Protein AF-A0A2V9HUD1-F1 (afdb_monomer_lite)

Sequence (132 aa):
MKHMTEEELIAYREGVAEQGALISKHLAACEECRTELERIEAVLAALDTLPVPDPGVDYGRRMWREIAPRLAEKPGRWWHRWTEPRRLAAAGLIVALIVAAWWLPWANTWATPRACWWNCRTRRPTTRRRKK

pLDDT: mean 78.42, std 16.07, range [44.59, 94.81]

Foldseek 3Di:
DDADDLVQLVCLVVVNHPPVVVVVVVVVVDPVNVVSSVVVVVVVVVVVPDDDDDCDDCNVVVVCVVCVVVPCPPPPPPVVVCVPVVNVVVVVVVVVVVVVCVVDPVNVPPPDPPDDDPPPPPDDDDDDDDDD

Structure (mmCIF, N/CA/C/O backbone):
data_AF-A0A2V9HUD1-F1
#
_entry.id   AF-A0A2V9HUD1-F1
#
loop_
_atom_site.group_PDB
_atom_site.id
_atom_site.type_symbol
_atom_site.label_atom_id
_atom_site.label_alt_id
_atom_site.label_comp_id
_atom_site.label_asym_id
_atom_site.label_entity_id
_atom_site.label_seq_id
_atom_site.pdbx_PDB_ins_code
_atom_site.Cartn_x
_atom_site.Cartn_y
_atom_site.Cartn_z
_atom_site.occupancy
_atom_site.B_iso_or_equiv
_atom_site.auth_seq_id
_atom_site.auth_comp_id
_atom_site.auth_asym_id
_atom_site.auth_atom_id
_atom_site.pdbx_PDB_model_num
ATOM 1 N N . MET A 1 1 ? -18.868 10.637 24.751 1.00 58.84 1 MET A N 1
ATOM 2 C CA . MET A 1 1 ? -17.706 9.821 24.327 1.00 58.84 1 MET A CA 1
ATOM 3 C C . MET A 1 1 ? -17.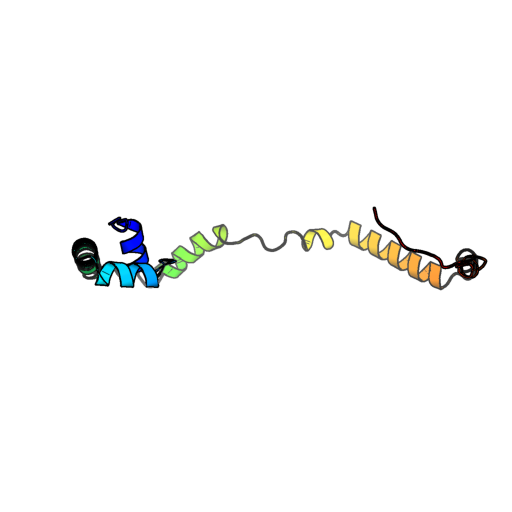262 10.348 22.971 1.00 58.84 1 MET A C 1
ATOM 5 O O . MET A 1 1 ? -18.109 10.871 22.266 1.00 58.84 1 MET A O 1
ATOM 9 N N . LYS A 1 2 ? -15.968 10.323 22.632 1.00 79.94 2 LYS A N 1
ATOM 10 C CA . LYS A 1 2 ? -15.502 10.823 21.326 1.00 79.94 2 LYS A CA 1
ATOM 11 C C . LYS A 1 2 ? -15.844 9.779 20.253 1.00 79.94 2 LYS A C 1
ATOM 13 O O . LYS A 1 2 ? -15.404 8.642 20.398 1.00 79.94 2 LYS A O 1
ATOM 18 N N . HIS A 1 3 ? -16.631 10.158 19.248 1.00 86.38 3 HIS A N 1
ATOM 19 C CA . HIS A 1 3 ? -16.908 9.327 18.073 1.00 86.38 3 HIS A CA 1
ATOM 20 C C . HIS A 1 3 ? -15.664 9.238 17.183 1.00 86.38 3 HIS A C 1
ATOM 22 O O . HIS A 1 3 ? -14.833 10.154 17.188 1.00 86.38 3 HIS A O 1
ATOM 28 N N . MET A 1 4 ? -15.526 8.129 16.459 1.00 87.38 4 MET A N 1
ATOM 29 C CA . MET A 1 4 ? -14.500 7.987 15.422 1.00 87.38 4 MET A CA 1
ATOM 30 C C . MET A 1 4 ? -14.815 8.900 14.242 1.00 87.38 4 MET A C 1
ATOM 32 O O . MET A 1 4 ? -15.983 9.214 13.995 1.00 87.38 4 MET A O 1
ATOM 36 N N . THR A 1 5 ? -13.778 9.353 13.543 1.00 91.31 5 THR A N 1
ATOM 37 C CA . THR A 1 5 ? -13.986 10.153 12.334 1.00 91.31 5 THR A CA 1
ATOM 38 C C . THR A 1 5 ? -14.419 9.261 11.173 1.00 91.31 5 THR A C 1
ATOM 40 O O . THR A 1 5 ? -14.232 8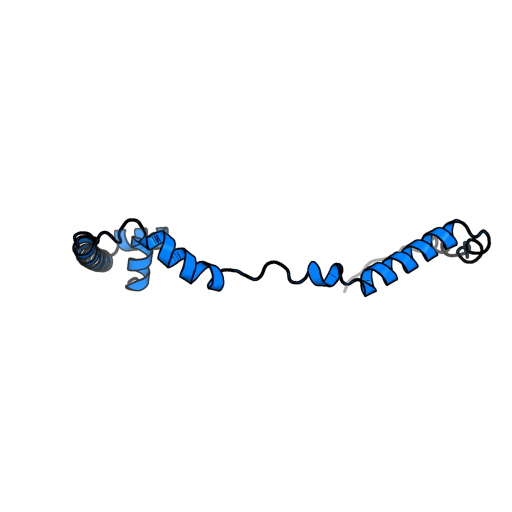.042 11.191 1.00 91.31 5 THR A O 1
ATOM 43 N N . GLU A 1 6 ? -15.020 9.868 10.155 1.00 88.44 6 GLU A N 1
ATOM 44 C CA . GLU A 1 6 ? -15.466 9.154 8.958 1.00 88.44 6 GLU A CA 1
ATOM 45 C C . GLU A 1 6 ? -14.289 8.467 8.247 1.00 88.44 6 GLU A C 1
ATOM 47 O O . GLU A 1 6 ? -14.385 7.307 7.849 1.00 88.44 6 GLU A O 1
ATOM 52 N N . GLU A 1 7 ? -13.134 9.132 8.178 1.00 90.50 7 GLU A N 1
ATOM 53 C CA . GLU A 1 7 ? -11.928 8.593 7.545 1.00 90.50 7 GLU A CA 1
ATOM 54 C C . GLU A 1 7 ? -11.395 7.356 8.279 1.00 90.50 7 GLU A C 1
ATOM 56 O O . GLU A 1 7 ? -10.927 6.413 7.642 1.00 90.50 7 GLU A O 1
ATOM 61 N N . GLU A 1 8 ? -11.489 7.331 9.612 1.00 91.50 8 GLU A N 1
ATOM 62 C CA . GLU A 1 8 ? -11.096 6.178 10.429 1.00 91.50 8 GLU A CA 1
ATOM 63 C C . GLU A 1 8 ? -12.029 4.978 10.196 1.00 91.50 8 GLU A C 1
ATOM 65 O O . GLU A 1 8 ? -11.558 3.839 10.133 1.00 91.50 8 GLU A O 1
ATOM 70 N N . LEU A 1 9 ? -13.335 5.218 10.016 1.00 91.75 9 LEU A N 1
ATOM 71 C CA . LEU A 1 9 ? -14.319 4.178 9.688 1.00 91.75 9 LEU A CA 1
ATOM 72 C C . LEU A 1 9 ? -14.112 3.617 8.274 1.00 91.75 9 LEU A C 1
ATOM 74 O O . LEU A 1 9 ? -14.154 2.399 8.088 1.00 91.75 9 LEU A O 1
ATOM 78 N N . ILE A 1 10 ? -13.816 4.477 7.295 1.00 92.19 10 ILE A N 1
ATOM 79 C CA . ILE A 1 10 ? -13.481 4.051 5.928 1.00 92.19 10 ILE A CA 1
ATOM 80 C C . ILE A 1 10 ? -12.185 3.233 5.936 1.00 92.19 10 ILE A C 1
ATOM 82 O O . ILE A 1 10 ? -12.151 2.128 5.400 1.00 92.19 10 ILE A O 1
ATOM 86 N N . ALA A 1 11 ? -11.134 3.714 6.607 1.00 93.06 11 ALA A N 1
ATOM 87 C CA . ALA A 1 11 ? -9.877 2.975 6.731 1.00 93.06 11 ALA A CA 1
ATOM 88 C C . ALA A 1 11 ? -10.072 1.608 7.409 1.00 93.06 11 ALA A C 1
ATOM 90 O O . ALA A 1 11 ? -9.402 0.635 7.052 1.00 93.06 11 ALA A O 1
ATOM 91 N N . TYR A 1 12 ? -10.990 1.519 8.377 1.00 93.88 12 TYR A N 1
ATOM 92 C CA . TYR A 1 12 ? -11.346 0.261 9.029 1.00 93.88 12 TYR A CA 1
ATOM 93 C C . TYR A 1 12 ? -12.023 -0.714 8.062 1.00 93.88 12 TYR A C 1
ATOM 95 O O . TYR A 1 12 ? -11.609 -1.873 8.009 1.00 93.88 12 TYR A O 1
ATOM 103 N N . ARG A 1 13 ? -12.988 -0.246 7.258 1.00 92.81 13 ARG A N 1
ATOM 104 C CA . ARG A 1 13 ? -13.650 -1.048 6.213 1.00 92.81 13 ARG A CA 1
ATOM 105 C C . ARG A 1 13 ? -12.651 -1.588 5.186 1.00 92.81 13 ARG A C 1
ATOM 107 O O . ARG A 1 13 ? -12.682 -2.773 4.874 1.00 92.81 13 ARG A O 1
ATOM 114 N N . GLU A 1 14 ? -11.750 -0.740 4.693 1.00 92.06 14 GLU A N 1
ATOM 115 C CA . GLU A 1 14 ? -10.728 -1.122 3.702 1.00 92.06 14 GLU A CA 1
ATOM 116 C C . GLU A 1 14 ? -9.622 -2.025 4.283 1.00 92.06 14 GLU A C 1
ATOM 118 O O . GLU A 1 14 ? -8.740 -2.485 3.558 1.00 92.06 14 GLU A O 1
ATOM 123 N N . GLY A 1 15 ? -9.623 -2.273 5.598 1.00 92.06 15 GLY A N 1
ATOM 124 C CA . GLY A 1 15 ? -8.611 -3.091 6.270 1.00 92.06 15 GLY A CA 1
ATOM 125 C C . GLY A 1 15 ? -7.240 -2.418 6.401 1.00 92.06 15 GLY A C 1
ATOM 126 O O . GLY A 1 15 ? -6.260 -3.093 6.713 1.00 92.06 15 GLY A O 1
ATOM 127 N N . VAL A 1 16 ? -7.159 -1.102 6.189 1.00 92.75 16 VAL A N 1
ATOM 128 C CA . VAL A 1 16 ? -5.917 -0.306 6.266 1.00 92.75 16 VAL A CA 1
ATOM 129 C C . VAL A 1 16 ? -5.811 0.522 7.549 1.00 92.75 16 VAL A C 1
ATOM 131 O O . VAL A 1 16 ? -4.848 1.262 7.736 1.00 92.75 16 VAL A O 1
ATOM 134 N N . ALA A 1 17 ? -6.787 0.420 8.453 1.00 90.81 17 ALA A N 1
ATOM 135 C CA . ALA A 1 17 ? -6.738 1.114 9.732 1.00 90.81 17 ALA A CA 1
ATOM 136 C C . ALA A 1 17 ? -5.650 0.544 10.655 1.00 90.81 17 ALA A C 1
ATOM 138 O O . ALA A 1 17 ? -5.730 -0.597 11.112 1.00 90.81 17 ALA A O 1
ATOM 139 N N . GLU A 1 18 ? -4.718 1.408 11.060 1.00 85.81 18 GLU A N 1
ATOM 140 C CA . GLU A 1 18 ? -3.664 1.126 12.048 1.00 85.81 18 GLU A CA 1
ATOM 141 C C . GLU A 1 18 ? -4.211 0.600 13.393 1.00 85.81 18 GLU A C 1
ATOM 143 O O . GLU A 1 18 ? -3.533 -0.113 14.130 1.00 85.81 18 GLU A O 1
ATOM 148 N N . GLN A 1 19 ? -5.453 0.956 13.742 1.00 87.50 19 GLN A N 1
ATOM 149 C CA . GLN A 1 19 ? -6.059 0.698 15.054 1.00 87.50 19 GLN A CA 1
ATOM 150 C C . GLN A 1 19 ? -7.362 -0.112 14.964 1.00 87.50 19 GLN A C 1
ATOM 152 O O . GLN A 1 19 ? -8.269 0.068 15.780 1.00 87.50 19 GLN A O 1
ATOM 157 N N . GLY A 1 20 ? -7.467 -1.045 14.012 1.00 88.06 20 GLY A N 1
ATOM 158 C CA . GLY A 1 20 ? -8.708 -1.794 13.769 1.00 88.06 20 GLY A CA 1
ATOM 159 C C . GLY A 1 20 ? -9.301 -2.508 14.997 1.00 88.06 20 GLY A C 1
ATOM 160 O O . GLY A 1 20 ? -10.518 -2.573 15.148 1.00 88.06 20 GLY A O 1
ATOM 161 N N . ALA A 1 21 ? -8.470 -2.971 15.938 1.00 89.50 21 ALA A N 1
ATOM 162 C CA . ALA A 1 21 ? -8.940 -3.602 17.178 1.00 89.50 21 ALA A CA 1
ATOM 163 C C . ALA A 1 21 ? -9.537 -2.618 18.208 1.00 89.50 21 ALA A C 1
ATOM 165 O O . ALA A 1 21 ? -10.319 -3.022 19.068 1.00 89.50 21 ALA A O 1
ATOM 166 N N . LEU A 1 22 ? -9.149 -1.339 18.171 1.00 90.06 22 LEU A N 1
ATOM 167 C CA . LEU A 1 22 ? -9.759 -0.295 19.004 1.00 90.06 22 LEU A CA 1
ATOM 168 C C . LEU A 1 22 ? -11.073 0.177 18.385 1.00 90.06 22 LEU A C 1
ATOM 170 O O . LEU A 1 22 ? -12.058 0.345 19.103 1.00 90.06 22 LEU A O 1
ATOM 174 N N . ILE A 1 23 ? -11.095 0.308 17.057 1.00 90.19 23 ILE A N 1
ATOM 175 C CA . ILE A 1 23 ? -12.290 0.676 16.295 1.00 90.19 23 ILE A CA 1
ATOM 176 C C . ILE A 1 23 ? -13.378 -0.388 16.476 1.00 90.19 23 ILE A C 1
ATOM 178 O O . ILE A 1 23 ? -14.504 -0.045 16.822 1.00 90.19 23 ILE A O 1
ATOM 182 N N . SER A 1 24 ? -13.047 -1.680 16.387 1.00 91.31 24 SER A N 1
ATOM 183 C CA . SER A 1 24 ? -14.024 -2.759 16.600 1.00 91.31 24 SER A CA 1
ATOM 184 C C . SER A 1 24 ? -14.629 -2.758 18.011 1.00 91.31 24 SER A C 1
ATOM 186 O O . SER A 1 24 ? -15.834 -2.949 18.176 1.00 91.31 24 SER A O 1
ATOM 188 N N . LYS A 1 25 ? -13.822 -2.470 19.042 1.00 92.25 25 LYS A N 1
ATOM 189 C CA . LYS A 1 25 ? -14.310 -2.289 20.420 1.00 92.25 25 LYS A CA 1
ATOM 190 C C . LYS A 1 25 ? -15.220 -1.071 20.560 1.00 92.25 25 LYS A C 1
ATOM 192 O O . LYS A 1 25 ? -16.202 -1.138 21.293 1.00 92.25 25 LYS A O 1
ATOM 197 N N . HIS A 1 26 ? -14.899 0.029 19.881 1.00 92.06 26 HIS A N 1
ATOM 198 C CA . HIS A 1 26 ? -15.736 1.226 19.878 1.00 92.06 26 HIS A CA 1
ATOM 199 C C . HIS A 1 26 ? -17.075 0.971 19.177 1.00 92.06 26 HIS A C 1
ATOM 201 O O . HIS A 1 26 ? -18.119 1.314 19.726 1.00 92.06 26 HIS A O 1
ATOM 207 N N . LEU A 1 27 ? -17.062 0.287 18.030 1.00 91.94 27 LEU A N 1
ATOM 208 C CA . LEU A 1 27 ? -18.265 -0.109 17.294 1.00 91.94 27 LEU A CA 1
ATOM 209 C C . LEU A 1 27 ? -19.167 -1.043 18.112 1.00 91.94 27 LEU A C 1
ATOM 211 O O . LEU A 1 27 ? -20.385 -0.933 18.036 1.00 91.94 27 LEU A O 1
ATOM 215 N N . ALA A 1 28 ? -18.598 -1.910 18.955 1.00 91.62 28 ALA A N 1
ATOM 216 C CA . ALA A 1 28 ? -19.385 -2.746 19.865 1.00 91.62 28 ALA A CA 1
ATOM 217 C C . ALA A 1 28 ? -20.116 -1.943 20.962 1.00 91.62 28 ALA A C 1
ATOM 219 O O . ALA A 1 28 ? -21.098 -2.430 21.519 1.00 91.62 28 ALA A O 1
ATOM 220 N N . ALA A 1 29 ? -19.644 -0.734 21.284 1.00 91.12 29 ALA A N 1
ATOM 221 C CA . ALA A 1 29 ? -20.174 0.101 22.362 1.00 91.12 29 ALA A CA 1
ATOM 222 C C . ALA A 1 29 ? -20.958 1.337 21.879 1.00 91.12 29 ALA A C 1
ATOM 224 O O . ALA A 1 29 ? -21.681 1.936 22.675 1.00 91.12 29 ALA A O 1
ATOM 225 N N . CYS A 1 30 ? -20.815 1.747 20.614 1.00 94.12 30 CYS A N 1
ATOM 226 C CA . CYS A 1 30 ? -21.397 2.975 20.074 1.00 94.12 30 CYS A CA 1
ATOM 227 C C . CYS A 1 30 ? -22.302 2.692 18.869 1.00 94.12 30 CYS A C 1
ATOM 229 O O . CYS A 1 30 ? -21.826 2.383 17.780 1.00 94.12 30 CYS A O 1
ATOM 231 N N . GLU A 1 31 ? -23.613 2.850 19.057 1.00 91.81 31 GLU A N 1
ATOM 232 C CA . GLU A 1 31 ? -24.614 2.634 18.005 1.00 91.81 31 GLU A CA 1
ATOM 233 C C . GLU A 1 31 ? -24.513 3.650 16.859 1.00 91.81 31 GLU A C 1
ATOM 235 O O . GLU A 1 31 ? -24.656 3.274 15.696 1.00 91.81 31 GLU A O 1
ATOM 240 N N . GLU A 1 32 ? -24.202 4.911 17.167 1.00 90.94 32 GLU A N 1
ATOM 241 C CA . GLU A 1 32 ? -24.054 5.972 16.164 1.00 90.94 32 GLU A CA 1
ATOM 242 C C . GLU A 1 32 ? -22.928 5.648 15.174 1.00 90.94 32 GLU A C 1
ATOM 244 O O . GLU A 1 32 ? -23.143 5.676 13.967 1.00 90.94 32 GLU A O 1
ATOM 249 N N . CYS A 1 33 ? -21.757 5.224 15.664 1.00 93.12 33 CYS A N 1
ATOM 250 C CA . CYS A 1 33 ? -20.646 4.843 14.789 1.00 93.12 33 CYS A CA 1
ATOM 251 C C . CYS A 1 33 ? -20.944 3.594 13.946 1.00 93.12 33 CYS A C 1
ATOM 253 O O . CYS A 1 33 ? -20.446 3.502 12.827 1.00 93.12 33 CYS A O 1
ATOM 255 N N . ARG A 1 34 ? -21.767 2.653 14.436 1.00 93.06 34 ARG A N 1
ATOM 256 C CA . ARG A 1 34 ? -22.242 1.534 13.600 1.00 93.06 34 ARG A CA 1
ATOM 257 C C . ARG A 1 34 ? -23.177 2.019 12.500 1.00 93.06 34 ARG A C 1
ATOM 259 O O . ARG A 1 34 ? -23.042 1.584 11.368 1.00 93.06 34 ARG A O 1
ATOM 266 N N . THR A 1 35 ? -24.082 2.938 12.828 1.00 94.31 35 THR A N 1
ATOM 267 C CA . THR A 1 35 ? -25.040 3.493 11.862 1.00 94.31 35 THR A CA 1
ATOM 268 C C . THR A 1 35 ? -24.310 4.246 10.749 1.00 94.31 35 THR A C 1
ATOM 270 O O . THR A 1 35 ? -24.657 4.101 9.580 1.00 94.31 35 THR A O 1
ATOM 273 N N . GLU A 1 36 ? -23.273 5.019 11.086 1.00 93.19 36 GLU A N 1
ATOM 274 C CA . GLU A 1 36 ? -22.438 5.676 10.074 1.00 93.19 36 GLU A CA 1
ATOM 275 C C . GLU A 1 36 ? -21.661 4.663 9.222 1.00 93.19 36 GLU A C 1
ATOM 277 O O . GLU A 1 36 ? -21.625 4.799 7.999 1.00 93.19 36 GLU A O 1
ATOM 282 N N . LEU A 1 37 ? -21.107 3.605 9.827 1.00 94.31 37 LEU A N 1
ATOM 283 C CA . LEU A 1 37 ? -20.440 2.537 9.078 1.00 94.31 37 LEU A CA 1
ATOM 284 C C . LEU A 1 37 ? -21.402 1.833 8.104 1.00 94.31 37 LEU A C 1
ATOM 286 O O . LEU A 1 37 ? -21.059 1.653 6.940 1.00 94.31 37 LEU A O 1
ATOM 290 N N . GLU A 1 38 ? -22.623 1.512 8.539 1.00 94.81 38 GLU A N 1
ATOM 291 C CA . GLU A 1 38 ? -23.659 0.897 7.696 1.00 94.81 38 GLU A CA 1
ATOM 292 C C . GLU A 1 38 ? -24.058 1.799 6.516 1.00 94.81 38 GLU A C 1
ATOM 294 O O . GLU A 1 38 ? -24.269 1.314 5.403 1.00 94.81 38 GLU A O 1
ATOM 299 N N . ARG A 1 39 ? -24.126 3.124 6.716 1.00 94.06 39 ARG A N 1
ATOM 300 C CA . ARG A 1 39 ? -24.376 4.079 5.619 1.00 94.06 39 ARG A CA 1
ATOM 301 C C . ARG A 1 39 ? -23.254 4.060 4.586 1.00 94.06 39 ARG A C 1
ATOM 303 O O . ARG A 1 39 ? -23.537 4.034 3.388 1.00 94.06 39 ARG A O 1
ATOM 310 N N . ILE A 1 40 ? -22.000 4.060 5.039 1.00 93.50 40 ILE A N 1
ATOM 311 C CA . ILE A 1 40 ? -20.819 3.988 4.167 1.00 93.50 40 ILE A CA 1
ATOM 312 C C . ILE A 1 40 ? -20.820 2.663 3.392 1.00 93.50 40 ILE A C 1
ATOM 314 O O . ILE A 1 40 ? -20.644 2.656 2.172 1.00 93.50 40 ILE A O 1
ATOM 318 N N . GLU A 1 41 ? -21.079 1.546 4.076 1.00 94.00 41 GLU A N 1
ATOM 319 C CA . GLU A 1 41 ? -21.189 0.221 3.462 1.00 94.00 41 GLU A CA 1
ATOM 320 C C . GLU A 1 41 ? -22.294 0.167 2.407 1.00 94.00 41 GLU A C 1
ATOM 322 O O . GLU A 1 41 ? -22.062 -0.371 1.326 1.00 94.00 41 GLU A O 1
ATOM 327 N N . ALA A 1 42 ? -23.458 0.769 2.662 1.00 94.56 42 ALA A N 1
ATOM 328 C CA . ALA A 1 42 ? -24.560 0.810 1.703 1.00 94.56 42 ALA A CA 1
ATOM 329 C C . ALA A 1 42 ? -24.199 1.580 0.420 1.00 94.56 42 ALA A C 1
ATOM 331 O O . ALA A 1 42 ? -24.514 1.126 -0.683 1.00 94.56 42 ALA A O 1
ATOM 332 N N . VAL A 1 43 ? -23.517 2.724 0.544 1.00 94.12 43 VAL A N 1
ATOM 333 C CA . VAL A 1 43 ? -23.063 3.511 -0.616 1.00 94.12 43 VAL A CA 1
ATOM 334 C C . VAL A 1 43 ? -22.030 2.732 -1.427 1.00 94.12 43 VAL A C 1
ATOM 336 O O . VAL A 1 43 ? -22.142 2.650 -2.650 1.00 94.12 43 VAL A O 1
ATOM 339 N N . LEU A 1 44 ? -21.041 2.131 -0.764 1.00 91.31 44 LEU A N 1
ATOM 340 C CA . LEU A 1 44 ? -19.979 1.388 -1.443 1.00 91.31 44 LEU A CA 1
ATOM 341 C C . LEU A 1 44 ? -20.506 0.091 -2.069 1.00 91.31 44 LEU A C 1
ATOM 343 O O . LEU A 1 44 ? -20.155 -0.214 -3.204 1.00 91.31 44 LEU A O 1
ATOM 347 N N . ALA A 1 45 ? -21.432 -0.603 -1.404 1.00 92.19 45 ALA A N 1
ATOM 348 C CA . ALA A 1 45 ? -22.115 -1.761 -1.974 1.00 92.19 45 ALA A CA 1
ATOM 349 C C . ALA A 1 45 ? -22.901 -1.392 -3.240 1.00 92.19 45 ALA A C 1
ATOM 351 O O . ALA A 1 45 ? -22.907 -2.157 -4.201 1.00 92.19 45 ALA A O 1
ATOM 352 N N . ALA A 1 46 ? -23.530 -0.210 -3.284 1.00 92.94 46 ALA A N 1
ATOM 353 C CA . ALA A 1 46 ? -24.183 0.270 -4.498 1.00 92.94 46 ALA A CA 1
ATOM 354 C C . ALA A 1 46 ? -23.173 0.514 -5.634 1.00 92.94 46 ALA A C 1
ATOM 356 O O . ALA A 1 46 ? -23.457 0.165 -6.781 1.00 92.94 46 ALA A O 1
ATOM 357 N N . LEU A 1 47 ? -21.985 1.051 -5.332 1.00 92.31 47 LEU A N 1
ATOM 358 C CA . LEU A 1 47 ? -20.921 1.228 -6.326 1.00 92.31 47 LEU A CA 1
ATOM 359 C C . LEU A 1 47 ? -20.370 -0.109 -6.838 1.00 92.31 47 LEU A C 1
ATOM 361 O O . LEU A 1 47 ? -20.121 -0.232 -8.035 1.00 92.31 47 LEU A O 1
ATOM 365 N N . ASP A 1 48 ? -20.259 -1.122 -5.979 1.00 90.00 48 ASP A N 1
ATOM 366 C CA . ASP A 1 48 ? -19.787 -2.459 -6.363 1.00 90.00 48 ASP A CA 1
ATOM 367 C C . ASP A 1 48 ? -20.735 -3.167 -7.354 1.00 90.00 48 ASP A C 1
ATOM 369 O O . ASP A 1 48 ? -20.321 -4.084 -8.065 1.00 90.00 48 ASP A O 1
ATOM 373 N N . THR A 1 49 ? -22.000 -2.734 -7.459 1.00 91.81 49 THR A N 1
ATOM 374 C CA . THR A 1 49 ? -22.946 -3.258 -8.467 1.00 91.81 49 THR A CA 1
ATOM 375 C C . THR A 1 49 ? -22.762 -2.667 -9.864 1.00 91.81 49 THR A C 1
ATOM 377 O O . THR A 1 49 ? -23.359 -3.165 -10.825 1.00 91.81 49 THR A O 1
ATOM 380 N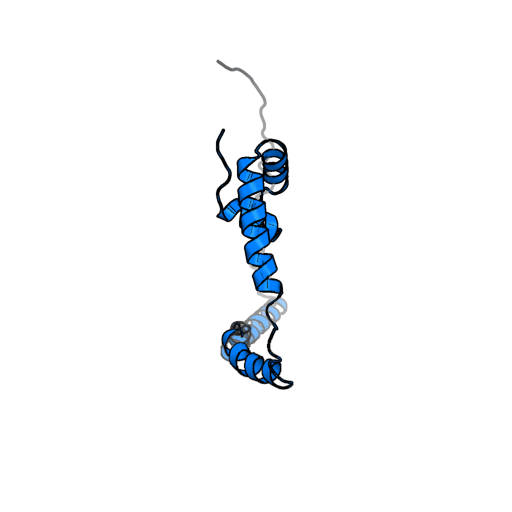 N . LEU A 1 50 ? -21.961 -1.606 -10.005 1.00 92.31 50 LEU A N 1
ATOM 381 C CA . LEU A 1 50 ? -21.738 -0.973 -11.298 1.00 92.31 50 LEU A CA 1
ATOM 382 C C . LEU A 1 50 ? -20.967 -1.931 -12.220 1.00 92.31 50 LEU A C 1
ATOM 384 O O . LEU A 1 50 ? -19.941 -2.486 -11.821 1.00 92.31 50 LEU A O 1
ATOM 388 N N . PRO A 1 51 ? -21.421 -2.123 -13.471 1.00 90.25 51 PRO A N 1
ATOM 389 C CA . PRO A 1 51 ? -20.717 -2.982 -14.407 1.00 90.25 51 PRO A CA 1
ATOM 390 C C . PRO A 1 51 ? -19.333 -2.399 -14.697 1.00 90.25 51 PRO A C 1
ATOM 392 O O . PRO A 1 51 ? -19.208 -1.274 -15.185 1.00 90.25 51 PRO A O 1
ATOM 395 N N . VAL A 1 52 ? -18.289 -3.181 -14.424 1.00 88.94 52 VAL A N 1
ATOM 396 C CA . VAL A 1 52 ? -16.921 -2.820 -14.799 1.00 88.94 52 VAL A CA 1
ATOM 397 C C . VAL A 1 52 ? -16.780 -3.002 -16.315 1.00 88.94 52 VAL A C 1
ATOM 399 O O . VAL A 1 52 ? -16.975 -4.116 -16.808 1.00 88.94 52 VAL A O 1
ATOM 402 N N . PRO A 1 53 ? -16.468 -1.940 -17.081 1.00 88.62 53 PRO A N 1
ATOM 403 C CA . PRO A 1 53 ? -16.305 -2.054 -18.525 1.00 88.62 53 PRO A CA 1
ATOM 404 C C . PRO A 1 53 ? -15.079 -2.907 -18.863 1.00 88.62 53 PRO A C 1
ATOM 406 O O . PRO A 1 53 ? -14.031 -2.762 -18.234 1.00 88.62 53 PRO A O 1
ATOM 409 N N . ASP A 1 54 ? -15.192 -3.764 -19.884 1.00 89.88 54 ASP A N 1
ATOM 410 C CA . ASP A 1 54 ? -14.053 -4.526 -20.402 1.00 89.88 54 ASP A CA 1
ATOM 411 C C . ASP A 1 54 ? -13.050 -3.558 -21.061 1.00 89.88 54 ASP A C 1
ATOM 413 O O . ASP A 1 54 ? -13.376 -2.928 -22.075 1.00 89.88 54 ASP A O 1
ATOM 417 N N . PRO A 1 55 ? -11.827 -3.411 -20.518 1.00 87.00 55 PRO A N 1
ATOM 418 C CA . PRO A 1 55 ? -10.824 -2.522 -21.093 1.00 87.00 55 PRO A CA 1
ATOM 419 C C . PRO A 1 55 ? -10.277 -3.032 -22.442 1.00 87.00 55 PRO A C 1
ATOM 421 O O . PRO A 1 55 ? -9.614 -2.284 -23.171 1.00 87.00 55 PRO A O 1
ATOM 424 N N . GLY A 1 56 ? -10.553 -4.288 -22.800 1.00 91.50 56 GLY A N 1
ATOM 425 C CA . GLY A 1 56 ? -10.091 -4.940 -24.016 1.00 91.50 56 GLY A CA 1
ATOM 426 C C . GLY A 1 56 ? -8.683 -5.529 -23.886 1.00 91.50 56 GLY A C 1
ATOM 427 O O . GLY A 1 56 ? -7.849 -5.089 -23.091 1.00 91.50 56 GLY A O 1
ATOM 428 N N . VAL A 1 57 ? -8.395 -6.519 -24.734 1.00 90.62 57 VAL A N 1
ATOM 429 C CA . VAL A 1 57 ? -7.213 -7.404 -24.640 1.00 90.62 57 VAL A CA 1
ATOM 430 C C . VAL A 1 57 ? -5.855 -6.686 -24.646 1.00 90.62 57 VAL A C 1
ATOM 432 O O . VAL A 1 57 ? -4.892 -7.170 -24.055 1.00 90.62 57 VAL A O 1
ATOM 435 N N . ASP A 1 58 ? -5.766 -5.512 -25.275 1.00 93.44 58 ASP A N 1
ATOM 436 C CA . ASP A 1 58 ? -4.512 -4.763 -25.431 1.00 93.44 58 ASP A CA 1
ATOM 437 C C . ASP A 1 58 ? -4.334 -3.613 -24.433 1.00 93.44 58 ASP A C 1
ATOM 439 O O . ASP A 1 58 ? -3.274 -2.977 -24.416 1.00 93.44 58 ASP A O 1
ATOM 443 N N . TYR A 1 59 ? -5.338 -3.311 -23.603 1.00 92.56 59 TYR A N 1
ATOM 444 C CA . TYR A 1 59 ? -5.276 -2.167 -22.690 1.00 92.56 59 TYR A CA 1
ATOM 445 C C . TYR A 1 59 ? -4.084 -2.249 -21.742 1.00 92.56 59 TYR A C 1
ATOM 447 O O . TYR A 1 59 ? -3.300 -1.302 -21.674 1.00 92.56 59 TYR A O 1
ATOM 455 N N . GLY A 1 60 ? -3.882 -3.405 -21.102 1.00 91.75 60 GLY A N 1
ATOM 456 C CA . GLY A 1 60 ? -2.751 -3.616 -20.199 1.00 91.75 60 GLY A CA 1
ATOM 457 C C . GLY A 1 60 ? -1.409 -3.376 -20.892 1.00 91.75 60 GLY A C 1
ATOM 458 O O . GLY A 1 60 ? -0.549 -2.684 -20.353 1.00 91.75 60 GLY A O 1
ATOM 459 N N . ARG A 1 61 ? -1.252 -3.843 -22.139 1.00 92.50 61 ARG A N 1
ATOM 460 C CA . ARG A 1 61 ? -0.028 -3.640 -22.9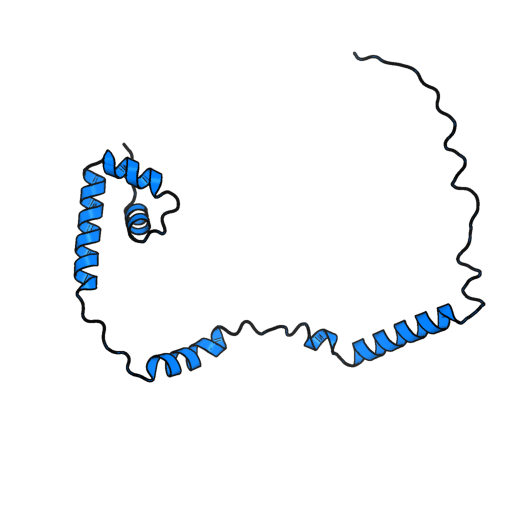30 1.00 92.50 61 ARG A CA 1
ATOM 461 C C . ARG A 1 61 ? 0.195 -2.166 -23.274 1.00 92.50 61 ARG A C 1
ATOM 463 O O . ARG A 1 61 ? 1.320 -1.677 -23.163 1.00 92.50 61 ARG A O 1
ATOM 470 N N . ARG A 1 62 ? -0.857 -1.452 -23.692 1.00 93.56 62 ARG A N 1
ATOM 471 C CA . ARG A 1 62 ? -0.779 -0.019 -24.024 1.00 93.56 62 ARG A CA 1
ATOM 472 C C . ARG A 1 62 ? -0.461 0.825 -22.793 1.00 93.56 62 ARG A C 1
ATOM 474 O O . ARG A 1 62 ? 0.448 1.647 -22.860 1.00 93.56 62 ARG A O 1
ATOM 481 N N . MET A 1 63 ? -1.160 0.573 -21.688 1.00 94.81 63 MET A N 1
ATOM 482 C CA . MET A 1 63 ? -0.949 1.234 -20.402 1.00 94.81 63 MET A CA 1
ATOM 483 C C . MET A 1 63 ? 0.473 0.986 -19.892 1.00 94.81 63 MET A C 1
ATOM 485 O O . MET A 1 63 ? 1.181 1.931 -19.553 1.00 94.81 63 MET A O 1
ATOM 489 N N . TRP A 1 64 ? 0.939 -0.266 -19.907 1.00 92.00 64 TRP A N 1
ATOM 490 C CA . TRP A 1 64 ? 2.271 -0.599 -19.406 1.00 92.00 64 TRP A CA 1
ATOM 491 C C . TRP A 1 64 ? 3.385 0.038 -20.237 1.00 92.00 64 TRP A C 1
ATOM 493 O O . TRP A 1 64 ? 4.346 0.548 -19.675 1.00 92.00 64 TRP A O 1
ATOM 503 N N . ARG A 1 65 ? 3.241 0.092 -21.566 1.00 92.56 65 ARG A N 1
ATOM 504 C CA . ARG A 1 65 ? 4.195 0.787 -22.446 1.00 92.56 65 ARG A CA 1
ATOM 505 C C . ARG A 1 65 ? 4.312 2.283 -22.128 1.00 92.56 65 ARG A C 1
ATOM 507 O O . ARG A 1 65 ? 5.394 2.842 -22.266 1.00 92.56 65 ARG A O 1
ATOM 514 N N . GLU A 1 66 ? 3.219 2.911 -21.707 1.00 91.38 66 GLU A N 1
ATOM 515 C CA . GLU A 1 66 ? 3.159 4.340 -21.380 1.00 91.38 66 GLU A CA 1
ATOM 516 C C . GLU A 1 66 ? 3.683 4.645 -19.962 1.00 91.38 66 GLU A C 1
ATOM 518 O O . GLU A 1 66 ? 4.297 5.688 -19.726 1.00 91.38 66 GLU A O 1
ATOM 523 N N . ILE A 1 67 ? 3.475 3.733 -19.004 1.00 92.88 67 ILE A N 1
ATOM 524 C CA . ILE A 1 67 ? 3.877 3.924 -17.600 1.00 92.88 67 ILE A CA 1
ATOM 525 C C . ILE A 1 67 ? 5.309 3.428 -17.336 1.00 92.88 67 ILE A C 1
ATOM 527 O O . ILE A 1 67 ? 6.048 4.076 -16.593 1.00 92.88 67 ILE A O 1
ATOM 531 N N . ALA A 1 68 ? 5.746 2.339 -17.977 1.00 89.31 68 ALA A N 1
ATOM 532 C CA . ALA A 1 68 ? 7.086 1.767 -17.816 1.00 89.31 68 ALA A CA 1
ATOM 533 C C . ALA A 1 68 ? 8.242 2.790 -17.882 1.00 89.31 68 ALA A C 1
ATOM 535 O O . ALA A 1 68 ? 9.108 2.737 -17.008 1.00 89.31 68 ALA A O 1
ATOM 536 N N . PRO A 1 69 ? 8.289 3.753 -18.828 1.00 84.56 69 PRO A N 1
ATOM 537 C CA . PRO A 1 69 ? 9.377 4.732 -18.859 1.00 84.56 69 PRO A CA 1
ATOM 538 C C . PRO A 1 69 ? 9.349 5.722 -17.686 1.00 84.56 69 PRO A C 1
ATOM 540 O O . PRO A 1 69 ? 10.397 6.261 -17.336 1.00 84.56 69 PRO A O 1
ATOM 543 N N . ARG A 1 70 ? 8.182 5.967 -17.073 1.00 83.44 70 ARG A N 1
ATOM 544 C CA . ARG A 1 70 ? 8.038 6.849 -15.899 1.00 83.44 70 ARG A CA 1
ATOM 545 C C . ARG A 1 70 ? 8.406 6.135 -14.595 1.00 83.44 70 ARG A C 1
ATOM 547 O O . ARG A 1 70 ? 8.909 6.780 -13.684 1.00 83.44 70 ARG A O 1
ATOM 554 N N . LEU A 1 71 ? 8.179 4.821 -14.530 1.00 81.88 71 LEU A N 1
ATOM 555 C CA . LEU A 1 71 ? 8.515 3.967 -13.383 1.00 81.88 71 LEU A CA 1
ATOM 556 C C . LEU A 1 71 ? 9.957 3.466 -13.382 1.00 81.88 71 LEU A C 1
ATOM 558 O O . LEU A 1 71 ? 10.418 2.973 -12.357 1.00 81.88 71 LEU A O 1
ATOM 562 N N . ALA A 1 72 ? 10.664 3.546 -14.511 1.00 70.56 72 ALA A N 1
ATOM 563 C CA . ALA A 1 72 ? 12.072 3.200 -14.566 1.00 70.56 72 ALA A CA 1
ATOM 564 C C . ALA A 1 72 ? 12.881 4.188 -13.708 1.00 70.56 72 ALA A C 1
ATOM 566 O O . ALA A 1 72 ? 13.434 5.173 -14.206 1.00 70.56 72 ALA A O 1
ATOM 567 N N . GLU A 1 73 ? 12.982 3.902 -12.409 1.00 64.75 73 GLU A N 1
ATOM 568 C CA . GLU A 1 73 ? 14.091 4.335 -11.573 1.00 64.75 73 GLU A CA 1
ATOM 569 C C . GLU A 1 73 ? 15.354 3.940 -12.325 1.00 64.75 73 GLU A C 1
ATOM 571 O O . GLU A 1 73 ? 15.679 2.759 -12.406 1.00 64.75 73 GLU A O 1
ATOM 576 N N . LYS A 1 74 ? 16.001 4.910 -12.984 1.00 61.91 74 LYS A N 1
ATOM 577 C CA . LYS A 1 74 ? 17.187 4.687 -13.820 1.00 61.91 74 LYS A CA 1
ATOM 578 C C . LYS A 1 74 ? 18.154 3.778 -13.058 1.00 61.91 74 LYS A C 1
ATOM 580 O O . LYS A 1 74 ? 18.807 4.280 -12.136 1.00 61.91 74 LYS A O 1
ATOM 585 N N . PRO A 1 75 ? 18.294 2.487 -13.420 1.00 58.28 75 PRO A N 1
ATOM 586 C CA . PRO A 1 75 ? 19.166 1.611 -12.674 1.00 58.28 75 PRO A CA 1
ATOM 587 C C . PRO A 1 75 ? 20.588 2.118 -12.880 1.00 58.28 75 PRO A C 1
ATOM 589 O O . PRO A 1 75 ? 21.122 2.151 -13.988 1.00 58.28 75 PRO A O 1
ATOM 592 N N . GLY A 1 76 ? 21.164 2.609 -11.787 1.00 63.09 76 GLY A N 1
ATOM 593 C CA . GLY A 1 76 ? 22.595 2.667 -11.565 1.00 63.09 76 GLY A CA 1
ATOM 594 C C . GLY A 1 76 ? 23.431 3.266 -12.692 1.00 63.09 76 GLY A C 1
ATOM 595 O O . GLY A 1 76 ? 24.409 2.653 -13.116 1.00 63.09 76 GLY A O 1
ATOM 596 N N . ARG A 1 77 ? 23.231 4.555 -12.998 1.00 59.78 77 ARG A N 1
ATOM 597 C CA . ARG A 1 77 ? 24.297 5.417 -13.566 1.00 59.78 77 ARG A CA 1
ATOM 598 C C . ARG A 1 77 ? 25.513 5.565 -12.621 1.00 59.78 77 ARG A C 1
ATOM 600 O O . ARG A 1 77 ? 26.329 6.461 -12.781 1.00 59.78 77 ARG A O 1
ATOM 607 N N . TRP A 1 78 ? 25.616 4.726 -11.596 1.00 62.94 78 TRP A N 1
ATOM 608 C CA . TRP A 1 78 ? 26.738 4.611 -10.682 1.00 62.94 78 TRP A CA 1
ATOM 609 C C . TRP A 1 78 ? 27.736 3.541 -11.150 1.00 62.94 78 TRP A C 1
ATOM 611 O O . TRP A 1 78 ? 28.935 3.810 -11.140 1.00 62.94 78 TRP A O 1
ATOM 621 N N . TRP A 1 79 ? 27.274 2.398 -11.683 1.00 63.06 79 TRP A N 1
ATOM 622 C CA . TRP A 1 79 ? 28.171 1.342 -12.185 1.00 63.06 79 TRP A CA 1
ATOM 623 C C . TRP A 1 79 ? 28.965 1.813 -13.410 1.00 63.06 79 TRP A C 1
ATOM 625 O O . TRP A 1 79 ? 30.185 1.672 -13.468 1.00 63.06 79 TRP A O 1
ATOM 635 N N . HIS A 1 80 ? 28.296 2.532 -14.320 1.00 63.94 80 HIS A N 1
ATOM 636 C CA . HIS A 1 80 ? 28.935 3.174 -15.474 1.00 63.94 80 HIS A CA 1
ATOM 637 C C . HIS A 1 80 ? 29.961 4.261 -15.099 1.00 63.94 80 HIS A C 1
ATOM 639 O O . HIS A 1 80 ? 30.840 4.579 -15.898 1.00 63.94 80 HIS A O 1
ATOM 645 N N . ARG A 1 81 ? 29.866 4.834 -13.889 1.00 62.16 81 ARG A N 1
ATOM 646 C CA . ARG A 1 81 ? 30.828 5.815 -13.357 1.00 62.16 81 ARG A CA 1
ATOM 647 C C . ARG A 1 81 ? 32.079 5.141 -12.786 1.00 62.16 81 ARG A C 1
ATOM 649 O O . ARG A 1 81 ? 33.117 5.784 -12.665 1.00 62.16 81 ARG A O 1
ATOM 656 N N . TRP A 1 82 ? 31.996 3.857 -12.438 1.00 61.84 82 TRP A N 1
ATOM 657 C CA . TRP A 1 82 ? 33.142 3.047 -12.015 1.00 61.84 82 TRP A CA 1
ATOM 658 C C . TRP A 1 82 ? 33.898 2.446 -13.206 1.00 61.84 82 TRP A C 1
ATOM 660 O O . TRP A 1 82 ? 35.120 2.343 -13.158 1.00 61.84 82 TRP A O 1
ATOM 670 N N . THR A 1 83 ? 33.209 2.163 -14.316 1.00 63.44 83 THR A N 1
ATOM 671 C CA . THR A 1 83 ? 33.816 1.683 -15.574 1.00 63.44 83 THR A CA 1
ATOM 672 C C . THR A 1 83 ? 34.389 2.803 -16.451 1.00 63.44 83 THR A C 1
ATOM 674 O O . THR A 1 83 ? 34.617 2.614 -17.643 1.00 63.44 83 THR A O 1
ATOM 677 N N . GLU A 1 84 ? 34.582 3.999 -15.898 1.00 64.31 84 GLU A N 1
ATOM 678 C CA . GLU A 1 84 ? 35.169 5.124 -16.619 1.00 64.31 84 GLU A CA 1
ATOM 679 C C . GLU A 1 84 ? 36.642 4.778 -16.934 1.00 64.31 84 GLU A C 1
ATOM 681 O O . GLU A 1 84 ? 37.412 4.513 -16.006 1.00 64.31 84 GLU A O 1
ATOM 686 N N . PRO A 1 85 ? 37.079 4.757 -18.210 1.00 65.69 85 PRO A N 1
ATOM 687 C CA . PRO A 1 85 ? 38.365 4.165 -18.609 1.00 65.69 85 PRO A CA 1
ATOM 688 C C . PRO A 1 85 ? 39.574 4.820 -17.923 1.00 65.69 85 PRO A C 1
ATOM 690 O O . PRO A 1 85 ? 40.580 4.168 -17.654 1.00 65.69 85 PRO A O 1
ATOM 693 N N . ARG A 1 86 ? 39.446 6.098 -17.543 1.00 65.94 86 ARG A N 1
ATOM 694 C CA . ARG A 1 86 ? 40.455 6.832 -16.764 1.00 65.94 86 ARG A CA 1
ATOM 695 C C . ARG A 1 86 ? 40.630 6.293 -15.338 1.00 65.94 86 ARG A C 1
ATOM 697 O O . ARG A 1 86 ? 41.747 6.280 -14.832 1.00 65.94 86 ARG A O 1
ATOM 704 N N . ARG A 1 87 ? 39.552 5.833 -14.693 1.00 67.38 87 ARG A N 1
ATOM 705 C CA . ARG A 1 87 ? 39.592 5.268 -13.332 1.00 67.38 87 ARG A CA 1
ATOM 706 C C . ARG A 1 87 ? 40.167 3.853 -13.332 1.00 67.38 87 ARG A C 1
ATOM 708 O O . ARG A 1 87 ? 40.913 3.514 -12.420 1.00 67.38 87 ARG A O 1
ATOM 715 N N . LEU A 1 88 ? 39.893 3.072 -14.379 1.00 75.12 88 LEU A N 1
ATOM 716 C CA . LEU A 1 88 ? 40.492 1.747 -14.573 1.00 75.12 88 LEU A CA 1
ATOM 717 C C . LEU A 1 88 ? 42.006 1.835 -14.821 1.00 75.12 88 LEU A C 1
ATOM 719 O O . LEU A 1 88 ? 42.762 1.067 -14.230 1.00 75.12 88 LEU A O 1
ATOM 723 N N . ALA A 1 89 ? 42.463 2.816 -15.608 1.00 76.38 89 ALA A N 1
ATOM 724 C CA . ALA A 1 89 ? 43.893 3.066 -15.807 1.00 76.38 89 ALA A CA 1
ATOM 725 C C . ALA A 1 89 ? 44.606 3.463 -14.499 1.00 76.38 89 ALA A C 1
ATOM 727 O O . ALA A 1 89 ? 45.681 2.947 -14.195 1.00 76.38 89 ALA A O 1
ATOM 728 N N . ALA A 1 90 ? 43.984 4.329 -13.689 1.00 76.25 90 ALA A N 1
ATOM 729 C CA . ALA A 1 90 ? 44.523 4.718 -12.386 1.00 76.25 90 ALA A CA 1
ATOM 730 C C . ALA A 1 90 ? 44.570 3.539 -11.395 1.00 76.25 90 ALA A C 1
ATOM 732 O O . ALA A 1 90 ? 45.573 3.358 -10.706 1.00 76.25 90 ALA A O 1
ATOM 733 N N . ALA A 1 91 ? 43.526 2.704 -11.354 1.00 80.81 91 ALA A N 1
ATOM 734 C CA . ALA A 1 91 ? 43.502 1.501 -10.523 1.00 80.81 91 ALA A CA 1
ATOM 735 C C . ALA A 1 91 ? 44.582 0.489 -10.944 1.00 80.81 91 ALA A C 1
ATOM 737 O O . ALA A 1 91 ? 45.272 -0.057 -10.084 1.00 80.81 91 ALA A O 1
ATOM 738 N N . GLY A 1 92 ? 44.789 0.296 -12.252 1.00 86.12 92 GLY A N 1
ATOM 739 C CA . GLY A 1 92 ? 45.870 -0.544 -12.776 1.00 86.12 92 GLY A CA 1
ATOM 740 C C . GLY A 1 92 ? 47.258 -0.061 -12.346 1.00 86.12 92 GLY A C 1
ATOM 741 O O . GLY A 1 92 ? 48.088 -0.870 -11.938 1.00 86.12 92 GLY A O 1
ATOM 742 N N . LEU A 1 93 ? 47.490 1.256 -12.349 1.00 85.25 93 LEU A N 1
ATOM 743 C CA . LEU A 1 93 ? 48.752 1.845 -11.897 1.00 85.25 93 LEU A CA 1
ATOM 744 C C . LEU A 1 93 ? 48.975 1.653 -10.389 1.00 85.25 93 LEU A C 1
ATOM 746 O O . LEU A 1 93 ? 50.079 1.308 -9.977 1.00 85.25 93 LEU A O 1
ATOM 750 N N . ILE A 1 94 ? 47.933 1.805 -9.567 1.00 85.44 94 ILE A N 1
ATOM 751 C CA . ILE A 1 94 ? 48.015 1.557 -8.117 1.00 85.44 94 ILE A CA 1
ATOM 752 C C . ILE A 1 94 ? 48.352 0.087 -7.837 1.00 85.44 94 ILE A C 1
ATOM 754 O O . ILE A 1 94 ? 49.244 -0.193 -7.038 1.00 85.44 94 ILE A O 1
ATOM 758 N N . VAL A 1 95 ? 47.690 -0.856 -8.515 1.00 89.75 95 VAL A N 1
ATOM 759 C CA . VAL A 1 95 ? 47.985 -2.291 -8.369 1.00 89.75 95 VAL A CA 1
ATOM 760 C C . VAL A 1 95 ? 49.415 -2.603 -8.816 1.00 89.75 95 VAL A C 1
ATOM 762 O O . VAL A 1 95 ? 50.128 -3.310 -8.106 1.00 89.75 95 VAL A O 1
ATOM 765 N N . ALA A 1 96 ? 49.872 -2.027 -9.931 1.00 89.56 96 ALA A N 1
ATOM 766 C CA . ALA A 1 96 ? 51.247 -2.189 -10.399 1.00 89.56 96 ALA A CA 1
ATOM 767 C C . ALA A 1 96 ? 52.273 -1.667 -9.378 1.00 89.56 96 ALA A C 1
ATOM 769 O O . ALA A 1 96 ? 53.278 -2.332 -9.132 1.00 89.56 96 ALA A O 1
ATOM 770 N N . LEU A 1 97 ? 52.003 -0.528 -8.729 1.00 85.88 97 LEU A N 1
ATOM 771 C CA . LEU A 1 97 ? 52.854 0.009 -7.663 1.00 85.88 97 LEU A CA 1
ATOM 772 C C . LEU A 1 97 ? 52.864 -0.879 -6.411 1.00 85.88 97 LEU A C 1
ATOM 774 O O . LEU A 1 97 ? 53.923 -1.056 -5.816 1.00 85.88 97 LEU A O 1
ATOM 778 N N . ILE A 1 98 ? 51.728 -1.466 -6.021 1.00 86.00 98 ILE A N 1
ATOM 779 C CA . ILE A 1 98 ? 51.647 -2.387 -4.871 1.00 86.00 98 ILE A CA 1
ATOM 780 C C . ILE A 1 98 ? 52.443 -3.667 -5.143 1.00 86.00 98 ILE A C 1
ATOM 782 O O . ILE A 1 98 ? 53.208 -4.110 -4.286 1.00 86.00 98 ILE A O 1
ATOM 786 N N . VAL A 1 99 ? 52.304 -4.240 -6.343 1.00 86.81 99 VAL A N 1
ATOM 787 C CA . VAL A 1 99 ? 53.075 -5.421 -6.756 1.00 86.81 99 VAL A CA 1
ATOM 788 C C . VAL A 1 99 ? 54.565 -5.087 -6.813 1.00 86.81 99 VAL A C 1
ATOM 790 O O . VAL A 1 99 ? 55.374 -5.832 -6.267 1.00 86.81 99 VAL A O 1
ATOM 793 N N . ALA A 1 100 ? 54.937 -3.938 -7.382 1.00 83.75 100 ALA A N 1
ATOM 794 C CA . ALA A 1 100 ? 56.326 -3.489 -7.402 1.00 83.75 100 ALA A CA 1
ATOM 795 C C . ALA A 1 100 ? 56.886 -3.299 -5.982 1.00 83.75 100 ALA A C 1
ATOM 797 O O . ALA A 1 100 ? 57.993 -3.748 -5.699 1.00 83.75 100 ALA A O 1
ATOM 798 N N . ALA A 1 101 ? 56.118 -2.700 -5.068 1.00 80.88 101 ALA A N 1
ATOM 799 C CA . ALA A 1 101 ? 56.522 -2.499 -3.677 1.00 80.88 101 ALA A CA 1
ATOM 800 C C . ALA A 1 101 ? 56.730 -3.819 -2.918 1.00 80.88 101 ALA A C 1
ATOM 802 O O . ALA A 1 101 ? 57.634 -3.907 -2.093 1.00 80.88 101 ALA A O 1
ATOM 803 N N . TRP A 1 102 ? 55.939 -4.851 -3.223 1.00 80.56 102 TRP A N 1
ATOM 804 C CA . TRP A 1 102 ? 56.116 -6.195 -2.663 1.00 80.56 102 TRP A CA 1
ATOM 805 C C . TRP A 1 102 ? 57.391 -6.894 -3.158 1.00 80.56 102 TRP A C 1
ATOM 807 O O . TRP A 1 102 ? 57.947 -7.725 -2.446 1.00 80.56 102 TRP A O 1
ATOM 817 N N . TRP A 1 103 ? 57.857 -6.566 -4.366 1.00 76.56 103 TRP A N 1
ATOM 818 C CA . TRP A 1 103 ? 59.002 -7.222 -5.011 1.00 76.56 103 TRP A CA 1
ATOM 819 C C . TRP A 1 103 ? 60.312 -6.434 -4.888 1.00 76.56 103 TRP A C 1
ATOM 821 O O . TRP A 1 103 ? 61.382 -6.976 -5.153 1.00 76.56 103 TRP A O 1
ATOM 831 N N . LEU A 1 104 ? 60.251 -5.166 -4.477 1.00 70.06 104 LEU A N 1
ATOM 832 C CA . LEU A 1 104 ? 61.402 -4.285 -4.308 1.00 70.06 104 LEU A CA 1
ATOM 833 C C . LEU A 1 104 ? 62.014 -4.449 -2.897 1.00 70.06 104 LEU A C 1
ATOM 835 O O . LEU A 1 104 ? 61.429 -3.979 -1.920 1.00 70.06 104 LEU A O 1
ATOM 839 N N . PRO A 1 105 ? 63.229 -5.022 -2.756 1.00 60.59 105 PRO A N 1
ATOM 840 C CA . PRO A 1 105 ? 63.836 -5.322 -1.450 1.00 60.59 105 PRO A CA 1
ATOM 841 C C . PRO A 1 105 ? 64.132 -4.086 -0.581 1.00 60.59 105 PRO A C 1
ATOM 843 O O . PRO A 1 105 ? 64.315 -4.203 0.627 1.00 60.59 105 PRO A O 1
ATOM 846 N N . TRP A 1 106 ? 64.178 -2.891 -1.181 1.00 61.75 106 TRP A N 1
ATOM 847 C CA . TRP A 1 106 ? 64.505 -1.635 -0.499 1.00 61.75 106 TRP A CA 1
ATOM 848 C C . TRP A 1 106 ? 63.315 -0.987 0.228 1.00 61.75 106 TRP A C 1
ATOM 850 O O . TRP A 1 106 ? 63.527 -0.151 1.102 1.00 61.75 106 TRP A O 1
ATOM 860 N N . ALA A 1 107 ? 62.070 -1.365 -0.090 1.00 57.38 107 ALA A N 1
ATOM 861 C CA . ALA A 1 107 ? 60.882 -0.765 0.523 1.00 57.38 107 ALA A CA 1
ATOM 862 C C . ALA A 1 107 ? 60.539 -1.357 1.906 1.00 57.38 107 ALA A C 1
ATOM 864 O O . ALA A 1 107 ? 59.794 -0.764 2.681 1.00 57.38 107 ALA A O 1
ATOM 865 N N . ASN A 1 108 ? 61.104 -2.516 2.249 1.00 57.25 108 ASN A N 1
ATOM 866 C CA . ASN A 1 108 ? 60.819 -3.199 3.512 1.00 57.25 108 ASN A CA 1
ATOM 867 C C . ASN A 1 108 ? 61.670 -2.689 4.695 1.00 57.25 108 ASN A C 1
ATOM 869 O O . ASN A 1 108 ? 61.500 -3.144 5.823 1.00 57.25 108 ASN A O 1
ATOM 873 N N . THR A 1 109 ? 62.601 -1.757 4.470 1.00 57.72 109 THR A N 1
ATOM 874 C CA . THR A 1 109 ? 63.540 -1.295 5.510 1.00 57.72 109 THR A CA 1
ATOM 875 C C . THR A 1 109 ? 63.024 -0.114 6.336 1.00 57.72 109 THR A C 1
ATOM 877 O O . THR A 1 109 ? 63.516 0.106 7.439 1.00 57.72 109 THR A O 1
ATOM 880 N N . TRP A 1 110 ? 62.009 0.625 5.870 1.00 55.78 110 TRP A N 1
ATOM 881 C CA . TRP A 1 110 ? 61.454 1.789 6.583 1.00 55.78 110 TRP A CA 1
ATOM 882 C C . TRP A 1 110 ? 60.190 1.485 7.407 1.00 55.78 110 TRP A C 1
ATOM 884 O O . TRP A 1 110 ? 59.758 2.323 8.197 1.00 55.78 110 TRP A O 1
ATOM 894 N N . ALA A 1 111 ? 59.628 0.276 7.298 1.00 55.94 111 ALA A N 1
ATOM 895 C CA . ALA A 1 111 ? 58.415 -0.135 8.015 1.00 55.94 111 ALA A CA 1
ATOM 896 C C . ALA A 1 111 ? 58.662 -0.693 9.434 1.00 55.94 111 ALA A C 1
ATOM 898 O O . ALA A 1 111 ? 57.734 -1.193 10.072 1.00 55.94 111 ALA A O 1
ATOM 899 N N . THR A 1 112 ? 59.882 -0.594 9.974 1.00 58.12 112 THR A N 1
ATOM 900 C CA . THR A 1 112 ? 60.158 -0.998 11.362 1.00 58.12 112 THR A CA 1
ATOM 901 C C . THR A 1 112 ? 60.946 0.041 12.154 1.00 58.12 112 THR A C 1
ATOM 903 O O . THR A 1 112 ? 62.170 -0.031 12.221 1.00 58.12 112 THR A O 1
ATOM 906 N N . PRO A 1 113 ? 60.256 0.878 12.941 1.00 50.44 113 PRO A N 1
ATOM 907 C CA . PRO A 1 113 ? 60.685 1.213 14.285 1.00 50.44 113 PRO A CA 1
ATOM 908 C C . PRO A 1 113 ? 59.937 0.301 15.271 1.00 50.44 113 PRO A C 1
ATOM 910 O O . PRO A 1 113 ? 58.987 0.699 15.942 1.00 50.44 113 PRO A O 1
ATOM 913 N N . ARG A 1 114 ? 60.364 -0.966 15.368 1.00 55.62 114 ARG A N 1
ATOM 914 C CA . ARG A 1 114 ? 60.066 -1.802 16.541 1.00 55.62 114 ARG A CA 1
ATOM 915 C C . ARG A 1 114 ? 61.061 -1.429 17.639 1.00 55.62 114 ARG A C 1
ATOM 917 O O . ARG A 1 114 ? 62.118 -2.039 17.702 1.00 55.62 114 ARG A O 1
ATOM 924 N N . ALA A 1 115 ? 60.735 -0.470 18.503 1.00 51.50 115 ALA A N 1
ATOM 925 C CA . ALA A 1 115 ? 61.312 -0.383 19.850 1.00 51.50 115 ALA A CA 1
ATOM 926 C C . ALA A 1 115 ? 60.554 0.638 20.717 1.00 51.50 115 ALA A C 1
ATOM 928 O O . ALA A 1 115 ? 60.319 1.762 20.295 1.00 51.50 115 ALA A O 1
ATOM 929 N N . CYS A 1 116 ? 60.237 0.246 21.955 1.00 50.28 116 CYS A N 1
ATOM 930 C CA . CYS A 1 116 ? 59.772 1.094 23.067 1.00 50.28 116 CYS A CA 1
ATOM 931 C C . CYS A 1 116 ? 58.317 1.607 23.087 1.00 50.28 116 CYS A C 1
ATOM 933 O O . CYS A 1 116 ? 58.085 2.787 23.329 1.00 50.28 116 CYS A O 1
ATOM 935 N N . TRP A 1 117 ? 57.311 0.725 23.011 1.00 44.59 117 TRP A N 1
ATOM 936 C CA . TRP A 1 117 ? 55.983 1.079 23.567 1.00 44.59 117 TRP A CA 1
ATOM 937 C C . TRP A 1 117 ? 55.360 0.055 24.525 1.00 44.59 117 TRP A C 1
ATOM 939 O O . TRP A 1 117 ? 54.303 0.304 25.096 1.00 44.59 117 TRP A O 1
ATOM 949 N N . TRP A 1 118 ? 56.020 -1.082 24.775 1.00 45.47 118 TRP A N 1
ATOM 950 C CA . TRP A 1 118 ? 55.419 -2.192 25.529 1.00 45.47 118 TRP A CA 1
ATOM 951 C C . TRP A 1 118 ? 55.884 -2.354 26.986 1.00 45.47 118 TRP A C 1
ATOM 953 O O . TRP A 1 118 ? 55.522 -3.342 27.616 1.00 45.47 118 TRP A O 1
ATOM 963 N N . ASN A 1 119 ? 56.650 -1.413 27.562 1.00 55.00 119 ASN A N 1
ATOM 964 C CA . ASN A 1 119 ? 57.147 -1.569 28.941 1.00 55.00 119 ASN A CA 1
ATOM 965 C C . ASN A 1 119 ? 57.102 -0.299 29.816 1.00 55.00 119 ASN A C 1
ATOM 967 O O . ASN A 1 119 ? 58.088 0.065 30.444 1.00 55.00 119 ASN A O 1
ATOM 971 N N . CYS A 1 120 ? 55.939 0.357 29.888 1.00 50.19 120 CYS A N 1
ATOM 972 C CA . CYS A 1 120 ? 55.637 1.366 30.922 1.00 50.19 120 CYS A CA 1
ATOM 973 C C . CYS A 1 120 ? 54.269 1.125 31.597 1.00 50.19 120 CYS A C 1
ATOM 975 O O . CYS A 1 120 ? 53.613 2.055 32.060 1.00 50.19 120 CYS A O 1
ATOM 977 N N . ARG A 1 121 ? 53.809 -0.136 31.664 1.00 52.84 121 ARG A N 1
ATOM 978 C CA . ARG A 1 121 ? 52.525 -0.526 32.283 1.00 52.84 121 ARG A CA 1
ATOM 979 C C . ARG A 1 121 ? 52.716 -1.413 33.520 1.00 52.84 121 ARG A C 1
ATOM 981 O O . ARG A 1 121 ? 52.019 -2.403 33.690 1.00 52.84 121 ARG A O 1
ATOM 988 N N . THR A 1 122 ? 53.647 -1.064 34.405 1.00 55.75 122 THR A N 1
ATOM 989 C CA . THR A 1 122 ? 53.835 -1.756 35.698 1.00 55.75 122 THR A CA 1
ATOM 990 C C . THR A 1 122 ? 54.213 -0.795 36.830 1.00 55.75 122 THR A C 1
ATOM 992 O O . THR A 1 122 ? 55.145 -1.032 37.587 1.00 55.75 122 THR A O 1
ATOM 995 N N . ARG A 1 123 ? 53.449 0.290 37.013 1.00 50.28 123 ARG A N 1
ATOM 996 C CA . ARG A 1 123 ? 53.350 0.968 38.321 1.00 50.28 123 ARG A CA 1
ATOM 997 C C . ARG A 1 123 ? 51.899 1.351 38.616 1.00 50.28 123 ARG A C 1
ATOM 999 O O . ARG A 1 123 ? 51.456 2.450 38.310 1.00 50.28 123 ARG A O 1
ATOM 1006 N N . ARG A 1 124 ? 51.153 0.420 39.221 1.00 56.97 124 ARG A N 1
ATOM 1007 C CA . ARG A 1 124 ? 50.028 0.764 40.107 1.00 56.97 124 ARG A CA 1
ATOM 1008 C C . ARG A 1 124 ? 50.609 1.084 41.485 1.00 56.97 124 ARG A C 1
ATOM 1010 O O . ARG A 1 124 ? 51.430 0.307 41.967 1.00 56.97 124 ARG A O 1
ATOM 1017 N N . PRO A 1 125 ? 50.090 2.112 42.164 1.00 55.31 125 PRO A N 1
ATOM 1018 C CA . PRO A 1 125 ? 49.749 1.944 4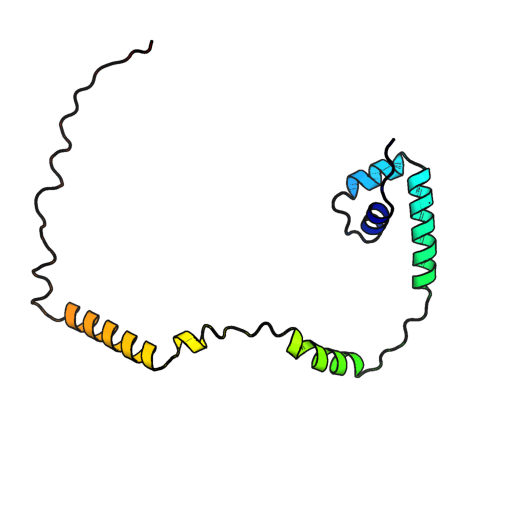3.563 1.00 55.31 125 PRO A CA 1
ATOM 1019 C C . PRO A 1 125 ? 48.247 2.130 43.761 1.00 55.31 125 PRO A C 1
ATOM 1021 O O . PRO A 1 125 ? 47.606 3.059 43.281 1.00 55.31 125 PRO A O 1
ATOM 1024 N N . THR A 1 126 ? 47.711 1.153 44.468 1.00 57.66 126 THR A N 1
ATOM 1025 C CA . THR A 1 126 ? 46.390 1.067 45.073 1.00 57.66 126 THR A CA 1
ATOM 1026 C C . THR A 1 126 ? 46.178 2.131 46.154 1.00 57.66 126 THR A C 1
ATOM 1028 O O . THR A 1 126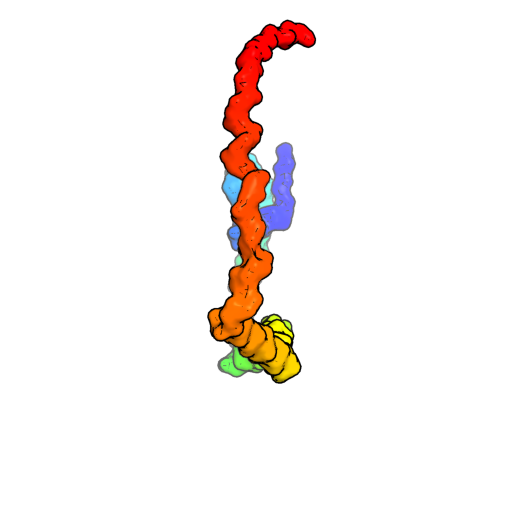 ? 47.149 2.688 46.654 1.00 57.66 126 THR A O 1
ATOM 1031 N N . THR A 1 127 ? 44.920 2.255 46.609 1.00 51.28 127 THR A N 1
ATOM 1032 C CA . THR A 1 127 ? 44.379 3.027 47.760 1.00 51.28 127 THR A CA 1
ATOM 1033 C C . THR A 1 127 ? 43.772 4.390 47.368 1.00 51.28 127 THR A C 1
ATOM 1035 O O . THR A 1 127 ? 44.365 5.117 46.595 1.00 51.28 127 THR A O 1
ATOM 1038 N N . ARG A 1 128 ? 42.586 4.840 47.811 1.00 53.81 128 ARG A N 1
ATOM 1039 C CA . ARG A 1 128 ? 41.520 4.307 48.683 1.00 53.81 128 ARG A CA 1
ATOM 1040 C C . ARG A 1 128 ? 40.357 5.328 48.698 1.00 53.81 128 ARG A C 1
ATOM 1042 O O . ARG A 1 128 ? 40.582 6.519 48.827 1.00 53.81 128 ARG A O 1
ATOM 1049 N N . ARG A 1 129 ? 39.125 4.813 48.585 1.00 52.09 129 ARG A N 1
ATOM 1050 C CA . ARG A 1 129 ? 37.801 5.336 49.018 1.00 52.09 129 ARG A CA 1
ATOM 1051 C C . ARG A 1 129 ? 37.718 6.672 49.800 1.00 52.09 129 ARG A C 1
ATOM 1053 O O . ARG A 1 129 ? 38.288 6.747 50.883 1.00 52.09 129 ARG A O 1
ATOM 1060 N N . ARG A 1 130 ? 36.751 7.526 49.404 1.00 53.66 130 ARG A N 1
ATOM 1061 C CA . ARG A 1 130 ? 35.545 8.039 50.145 1.00 53.66 130 ARG A CA 1
ATOM 1062 C C . ARG A 1 130 ? 35.179 9.435 49.602 1.00 53.66 130 ARG A C 1
ATOM 1064 O O . ARG A 1 130 ? 35.975 10.346 49.731 1.00 53.66 130 ARG A O 1
ATOM 1071 N N . LYS A 1 131 ? 34.081 9.612 48.853 1.00 48.09 131 LYS A N 1
ATOM 1072 C CA . LYS A 1 131 ? 32.733 10.011 49.335 1.00 48.09 131 LYS A CA 1
ATOM 1073 C C . LYS A 1 131 ? 32.746 10.967 50.540 1.00 48.09 131 LYS A C 1
ATOM 1075 O O . LYS A 1 131 ? 32.827 10.489 51.673 1.00 48.09 131 LYS A O 1
ATOM 1080 N N . LYS A 1 132 ? 32.543 12.256 50.274 1.00 48.94 132 LYS A N 1
ATOM 1081 C CA . LYS A 1 132 ? 31.410 13.050 50.769 1.00 48.94 132 LYS A CA 1
ATOM 1082 C C . LYS A 1 132 ? 31.042 14.073 49.703 1.00 48.94 132 LYS A C 1
ATOM 1084 O O . LYS A 1 132 ? 31.982 14.516 49.012 1.00 48.94 132 LYS A O 1
#

Secondary structure (DSSP, 8-state):
-PPPPHHHHHHHHTT--TTHHHHHHHHHH-HHHHHHHHHHHHHHHHHHTSPPP---TTHHHHHHHHHHHHH-----TTHHHHS-HHHHHHHHHHHHHHHHHHH-TTGGGSS----SSSS-------------

Radius of gyration: 36.98 Å; chains: 1; bounding box: 90×20×76 Å